Protein AF-A0A4Q5T2L1-F1 (afdb_monomer)

Sequence (106 aa):
MLFQFMIFFALLESGTGAVHAINERVSHAWAAKRGEPLGGRARGLAALALLGGCMLVAERVGLVALIANGYRLLAWLLIMLYVVPLLTVGVYRLFRLAPGPAREFA

Solvent-accessible surface area (backbone atoms only — not comparable to full-atom values): 5996 Å² total; per-residue (Å²): 109,70,67,58,51,52,53,50,50,55,52,48,55,56,49,51,52,54,50,49,55,50,49,49,52,52,31,52,58,42,24,77,74,69,77,50,74,68,52,72,70,58,49,52,50,50,49,50,49,49,53,52,50,51,50,53,51,35,54,75,74,38,48,58,61,51,48,56,51,48,53,55,51,50,50,52,49,49,39,58,70,47,50,48,49,44,60,50,54,48,46,52,51,50,64,70,62,55,72,74,76,82,85,72,87,133

Secondary structure (DSSP, 8-state):
-HHHHHHHHHHHHHHHHHHHHHHHHHHHHHHHHHSSPPPHHHHHHHHHHHHHHHHHHHHHTTHHHHHHHHHHHHHHHHIIIIIHHIIIIIHHHHHHTSPPP-----

Foldseek 3Di:
DVVVVVVVVVCVVVVVVVLVVVLVVVQVVVCVVPVDGDDPVVSVVVSVCVVVVVVVVCVVVCVVVVVVVVVVVVVVVCCVPPVVCCVVVVVVVVVVVPDDDPPDDD

pLDDT: mean 85.02, std 11.58, range [47.59, 97.0]

Structure (mmCIF, N/CA/C/O backbone):
data_AF-A0A4Q5T2L1-F1
#
_entry.id   AF-A0A4Q5T2L1-F1
#
loop_
_atom_site.group_PDB
_atom_site.id
_atom_site.type_symbol
_atom_site.label_atom_id
_atom_site.label_alt_id
_atom_site.label_comp_id
_atom_site.label_asym_id
_atom_site.label_entity_id
_atom_site.label_seq_id
_atom_site.pdbx_PDB_ins_code
_atom_site.Cartn_x
_atom_site.Cartn_y
_atom_site.Cartn_z
_atom_site.occupancy
_atom_site.B_iso_or_equiv
_atom_site.auth_seq_id
_atom_site.auth_comp_id
_atom_site.auth_asym_id
_atom_site.auth_atom_id
_atom_site.pdbx_PDB_model_num
ATOM 1 N N . MET A 1 1 ? 16.185 -5.656 -1.771 1.00 84.00 1 MET A N 1
ATOM 2 C CA . MET A 1 1 ? 15.603 -5.775 -0.415 1.00 84.00 1 MET A CA 1
ATOM 3 C C . MET A 1 1 ? 15.397 -4.416 0.252 1.00 84.00 1 MET A C 1
ATOM 5 O O . MET A 1 1 ? 14.260 -4.112 0.572 1.00 84.00 1 MET A O 1
ATOM 9 N N . LEU A 1 2 ? 16.418 -3.554 0.377 1.00 94.12 2 LEU A N 1
ATOM 10 C CA . LEU A 1 2 ? 16.280 -2.220 1.003 1.00 94.12 2 LEU A CA 1
ATOM 11 C C . LEU A 1 2 ? 15.181 -1.334 0.382 1.00 94.12 2 LEU A C 1
ATOM 13 O O . LEU A 1 2 ? 14.345 -0.808 1.104 1.00 94.12 2 LEU A O 1
ATOM 17 N N . PHE A 1 3 ? 15.124 -1.229 -0.951 1.00 92.06 3 PHE A N 1
ATOM 18 C CA . PHE A 1 3 ? 14.087 -0.449 -1.647 1.00 92.06 3 PHE A CA 1
ATOM 19 C C . PHE A 1 3 ? 12.663 -0.961 -1.378 1.00 92.06 3 PHE A C 1
ATOM 21 O O . PHE A 1 3 ? 11.737 -0.181 -1.180 1.00 92.06 3 PHE A O 1
ATOM 28 N N . GLN A 1 4 ? 12.495 -2.282 -1.315 1.00 94.19 4 GLN A N 1
ATOM 29 C CA . GLN A 1 4 ? 11.204 -2.895 -1.017 1.00 94.19 4 GLN A CA 1
ATOM 30 C C . GLN A 1 4 ? 10.773 -2.605 0.422 1.00 94.19 4 GLN A C 1
ATOM 32 O O . GLN A 1 4 ? 9.616 -2.260 0.644 1.00 94.19 4 GLN A O 1
ATOM 37 N N . PHE A 1 5 ? 11.701 -2.676 1.382 1.00 97.00 5 PHE A N 1
ATOM 38 C CA . PHE A 1 5 ? 11.427 -2.269 2.759 1.00 97.00 5 PHE A CA 1
ATOM 39 C C . PHE A 1 5 ? 11.078 -0.788 2.857 1.00 97.00 5 PHE A C 1
ATOM 41 O O . PHE A 1 5 ? 10.123 -0.452 3.540 1.00 97.00 5 PHE A O 1
ATOM 48 N N . MET A 1 6 ? 11.788 0.088 2.144 1.00 96.38 6 MET A N 1
ATOM 49 C CA . MET A 1 6 ? 11.487 1.521 2.120 1.00 96.38 6 MET A CA 1
ATOM 50 C C . MET A 1 6 ? 10.050 1.788 1.653 1.00 96.38 6 MET A C 1
ATOM 52 O O . MET A 1 6 ? 9.311 2.488 2.337 1.00 96.38 6 MET A O 1
ATOM 56 N N . ILE A 1 7 ? 9.630 1.196 0.528 1.00 96.00 7 ILE A N 1
ATOM 57 C CA . ILE A 1 7 ? 8.250 1.336 0.035 1.00 96.00 7 ILE A CA 1
ATOM 58 C C . ILE A 1 7 ? 7.258 0.753 1.038 1.00 96.00 7 ILE A C 1
ATOM 60 O O . ILE A 1 7 ? 6.241 1.375 1.328 1.00 96.00 7 ILE A O 1
ATOM 64 N N . PHE A 1 8 ? 7.550 -0.427 1.582 1.00 96.06 8 PHE A N 1
ATOM 65 C CA . PHE A 1 8 ? 6.689 -1.057 2.572 1.00 96.06 8 PHE A CA 1
ATOM 66 C C . PHE A 1 8 ? 6.495 -0.165 3.803 1.00 96.06 8 PHE A C 1
ATOM 68 O O . PHE A 1 8 ? 5.360 0.053 4.211 1.00 96.06 8 PHE A O 1
ATOM 75 N N . PHE A 1 9 ? 7.574 0.398 4.354 1.00 96.19 9 PHE A N 1
ATOM 76 C CA . PHE A 1 9 ? 7.505 1.310 5.491 1.00 96.19 9 PHE A CA 1
ATOM 77 C C . PHE A 1 9 ? 6.773 2.606 5.150 1.00 96.19 9 PHE A C 1
ATOM 79 O O . PHE A 1 9 ? 5.943 3.022 5.944 1.00 96.19 9 PHE A O 1
ATOM 86 N N . ALA A 1 10 ? 6.989 3.193 3.970 1.00 96.00 10 ALA A N 1
ATOM 87 C CA . ALA A 1 10 ? 6.258 4.389 3.546 1.00 96.00 10 ALA A CA 1
ATOM 88 C C . ALA A 1 10 ? 4.741 4.133 3.455 1.00 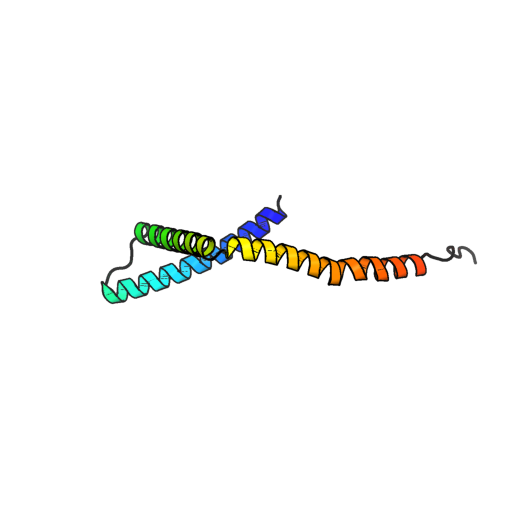96.00 10 ALA A C 1
ATOM 90 O O . ALA A 1 10 ? 3.928 4.930 3.927 1.00 96.00 10 ALA A O 1
ATOM 91 N N . LEU A 1 11 ? 4.347 2.987 2.890 1.00 94.88 11 LEU A N 1
ATOM 92 C CA . LEU A 1 11 ? 2.944 2.575 2.829 1.00 94.88 11 LEU A CA 1
ATOM 93 C C . LEU A 1 11 ? 2.382 2.259 4.222 1.00 94.88 11 LEU A C 1
ATOM 95 O O . LEU A 1 11 ? 1.236 2.601 4.507 1.00 94.88 11 LEU A O 1
ATOM 99 N N . LEU A 1 12 ? 3.175 1.635 5.095 1.00 94.00 12 LEU A N 1
ATOM 100 C CA . LEU A 1 12 ? 2.786 1.310 6.467 1.00 94.00 12 LEU A CA 1
ATOM 101 C C . LEU A 1 12 ? 2.608 2.575 7.312 1.00 94.00 12 LEU A C 1
ATOM 103 O O . LEU A 1 12 ? 1.623 2.691 8.037 1.00 94.00 12 LEU A O 1
ATOM 107 N N . GLU A 1 13 ? 3.513 3.539 7.195 1.00 95.44 13 GLU A N 1
ATOM 108 C CA . GLU A 1 13 ? 3.437 4.841 7.857 1.00 95.44 13 GLU A CA 1
ATOM 109 C C . GLU A 1 13 ? 2.159 5.584 7.444 1.00 95.44 13 GLU A C 1
ATOM 111 O O . GLU A 1 13 ? 1.347 5.954 8.293 1.00 95.44 13 GLU A O 1
ATOM 116 N N . SER A 1 14 ? 1.906 5.704 6.137 1.00 94.12 14 SER A N 1
ATOM 117 C CA . SER A 1 14 ? 0.692 6.357 5.636 1.00 94.12 14 SER A CA 1
ATOM 118 C C . SER A 1 14 ? -0.586 5.599 6.033 1.00 94.12 14 SER A C 1
ATOM 120 O O . SER A 1 14 ? -1.566 6.203 6.480 1.00 94.12 14 SER A O 1
ATOM 122 N N . GLY A 1 15 ? -0.578 4.264 5.937 1.00 90.69 15 GLY A N 1
ATOM 123 C CA . GLY A 1 15 ? -1.725 3.417 6.266 1.00 90.69 15 GLY A CA 1
ATOM 124 C C . GLY A 1 15 ? -2.081 3.428 7.755 1.00 90.69 15 GLY A C 1
ATOM 125 O O . GLY A 1 15 ? -3.255 3.540 8.112 1.00 90.69 15 GLY A O 1
ATOM 126 N N . THR A 1 16 ? -1.081 3.370 8.638 1.00 90.44 16 THR A N 1
ATOM 127 C CA . THR A 1 16 ? -1.295 3.471 10.092 1.00 90.44 16 THR A CA 1
ATOM 128 C C . THR A 1 16 ? -1.820 4.849 10.489 1.00 90.44 16 THR A C 1
ATOM 130 O O . THR A 1 16 ? -2.728 4.917 11.318 1.00 90.44 16 THR A O 1
ATOM 133 N N . GLY A 1 17 ? -1.356 5.927 9.845 1.00 89.75 17 GLY A N 1
ATOM 134 C CA . GLY A 1 17 ? -1.906 7.275 10.021 1.00 89.75 17 GLY A CA 1
ATOM 135 C C . GLY A 1 17 ? -3.397 7.369 9.669 1.00 89.75 17 GLY A C 1
ATOM 136 O O . GLY A 1 17 ? -4.183 7.926 10.438 1.00 89.75 17 GLY A O 1
ATOM 137 N N . ALA A 1 18 ? -3.822 6.752 8.561 1.00 90.81 18 ALA A N 1
ATOM 138 C CA . ALA A 1 18 ? -5.231 6.719 8.164 1.00 90.81 18 ALA A CA 1
ATOM 139 C C . ALA A 1 18 ? -6.109 5.964 9.179 1.00 90.81 18 ALA A C 1
ATOM 141 O O . ALA A 1 18 ? -7.163 6.456 9.588 1.00 90.81 18 ALA A O 1
ATOM 142 N N . VAL A 1 19 ? -5.662 4.788 9.633 1.00 90.12 19 VAL A N 1
ATOM 143 C CA . VAL A 1 19 ? -6.377 4.001 10.653 1.00 90.12 19 VAL A CA 1
ATOM 144 C C . VAL A 1 19 ? -6.438 4.752 11.980 1.00 90.12 19 VAL A C 1
ATOM 146 O O . VAL A 1 19 ? -7.481 4.753 12.634 1.00 90.12 19 VAL A O 1
ATOM 149 N N . HIS A 1 20 ? -5.351 5.425 12.365 1.00 88.44 20 HIS A N 1
ATOM 150 C CA . HIS A 1 20 ? -5.298 6.223 13.583 1.00 88.44 20 HIS A CA 1
ATOM 151 C C . HIS A 1 20 ? -6.321 7.364 13.552 1.00 88.44 20 HIS A C 1
ATOM 153 O O . HIS A 1 20 ? -7.111 7.489 14.485 1.00 88.44 20 HIS A O 1
ATOM 159 N N . ALA A 1 21 ? -6.388 8.116 12.448 1.00 88.81 21 ALA A N 1
ATOM 160 C CA . ALA A 1 21 ? -7.357 9.195 12.267 1.00 88.81 21 ALA A CA 1
ATOM 161 C C . ALA A 1 21 ? -8.814 8.697 12.314 1.00 88.81 21 ALA A C 1
ATOM 163 O O . ALA A 1 21 ? -9.683 9.340 12.907 1.00 88.81 21 ALA A O 1
ATOM 164 N N . ILE A 1 22 ? -9.106 7.532 11.722 1.00 87.12 22 ILE A N 1
ATOM 165 C CA . ILE A 1 22 ? -10.446 6.927 11.800 1.00 87.12 22 ILE A CA 1
ATOM 166 C C . ILE A 1 22 ? -10.758 6.515 13.239 1.00 87.12 22 ILE A C 1
ATOM 168 O O . ILE A 1 22 ? -11.839 6.807 13.747 1.00 87.12 22 ILE A O 1
ATOM 172 N N . ASN A 1 23 ? -9.814 5.865 13.914 1.00 87.88 23 ASN A N 1
ATOM 173 C CA . ASN A 1 23 ? -9.988 5.425 15.290 1.00 87.88 23 ASN A CA 1
ATOM 174 C C . ASN A 1 23 ? -10.181 6.608 16.258 1.00 87.88 23 ASN A C 1
ATOM 176 O O . ASN A 1 23 ? -10.994 6.527 17.179 1.00 87.88 23 ASN A O 1
ATOM 180 N N . GLU A 1 24 ? -9.501 7.731 16.027 1.00 85.94 24 GLU A N 1
ATOM 181 C CA . GLU A 1 24 ? -9.710 8.972 16.770 1.00 85.94 24 GLU A CA 1
ATOM 182 C C . GLU A 1 24 ? -11.129 9.517 16.559 1.00 85.94 24 GLU A C 1
ATOM 184 O O . GLU A 1 24 ? -11.831 9.757 17.545 1.00 85.94 24 GLU A O 1
ATOM 189 N N . ARG A 1 25 ? -11.612 9.590 15.307 1.00 86.19 25 ARG A N 1
ATOM 190 C CA . ARG A 1 25 ? -13.001 9.981 14.986 1.00 86.19 25 ARG A CA 1
ATOM 191 C C . ARG A 1 25 ? -14.032 9.080 15.656 1.00 86.19 25 ARG A C 1
ATOM 193 O O . ARG A 1 25 ? -14.990 9.581 16.242 1.00 86.19 25 ARG A O 1
ATOM 200 N N . VAL A 1 26 ? -13.832 7.762 15.600 1.00 82.62 26 VAL A N 1
ATOM 201 C CA . VAL A 1 26 ? -14.687 6.791 16.299 1.00 82.62 26 VAL A CA 1
ATOM 202 C C . VAL A 1 26 ? -14.658 7.061 17.800 1.00 82.62 26 VAL A C 1
ATOM 204 O O . VAL A 1 26 ? -15.704 7.040 18.447 1.00 82.62 26 VAL A O 1
ATOM 207 N N . SER A 1 27 ? -13.487 7.381 18.355 1.00 82.50 27 SER A N 1
ATOM 208 C CA . SER A 1 27 ? -13.369 7.665 19.779 1.00 82.50 27 SER A CA 1
ATOM 209 C C . SER A 1 27 ? -14.024 8.967 20.219 1.00 82.50 27 SER A C 1
ATOM 211 O O . SER A 1 27 ? -14.678 8.973 21.258 1.00 82.50 27 SER A O 1
ATOM 213 N N . HIS A 1 28 ? -13.960 10.021 19.404 1.00 81.12 28 HIS A N 1
ATOM 214 C CA . HIS A 1 28 ? -14.713 11.251 19.633 1.00 81.12 28 HIS A CA 1
ATOM 215 C C . HIS A 1 28 ? -16.223 11.025 19.530 1.00 81.12 28 HIS A C 1
ATOM 217 O O . HIS A 1 28 ? -16.964 11.471 20.402 1.00 81.12 28 HIS A O 1
ATOM 223 N N . ALA A 1 29 ? -16.689 10.286 18.518 1.00 81.38 29 ALA A N 1
ATOM 224 C CA . ALA A 1 29 ? -18.107 9.955 18.364 1.00 81.38 29 ALA A CA 1
ATOM 225 C C . ALA A 1 29 ? -18.642 9.114 19.538 1.00 81.38 29 ALA A C 1
ATOM 227 O O . ALA A 1 29 ? -19.788 9.271 19.959 1.00 81.38 29 ALA A O 1
ATOM 228 N N . TRP A 1 30 ? -17.807 8.231 20.087 1.00 77.44 30 TRP A N 1
ATOM 229 C CA . TRP A 1 30 ? -18.144 7.415 21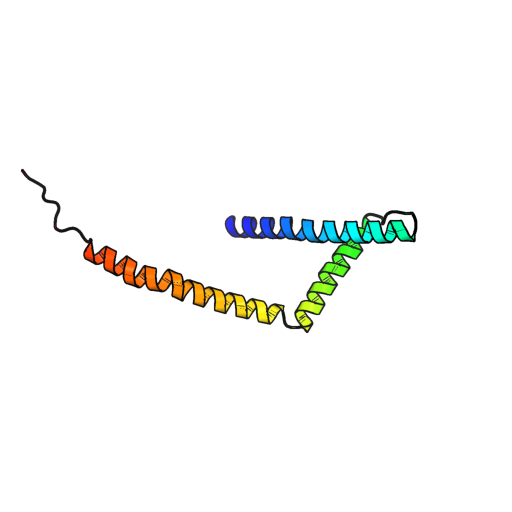.249 1.00 77.44 30 TRP A CA 1
ATOM 230 C C . TRP A 1 30 ? -18.140 8.213 22.553 1.00 77.44 30 TRP A C 1
ATOM 232 O O . TRP A 1 30 ? -19.098 8.122 23.320 1.00 77.44 30 TRP A O 1
ATOM 242 N N . ALA A 1 31 ? -17.114 9.037 22.782 1.00 78.50 31 ALA A N 1
ATOM 243 C CA . ALA A 1 31 ? -17.033 9.920 23.943 1.00 78.50 31 ALA A CA 1
ATOM 244 C C . ALA A 1 31 ? -18.199 10.923 23.963 1.00 78.50 31 ALA A C 1
ATOM 246 O O . ALA A 1 31 ? -18.799 11.137 25.010 1.00 78.50 31 ALA A O 1
ATOM 247 N N . ALA A 1 32 ? -18.608 11.442 22.800 1.00 75.38 32 ALA A N 1
ATOM 248 C CA . ALA A 1 32 ? -19.791 12.294 22.672 1.00 75.38 32 ALA A CA 1
ATOM 249 C C . ALA A 1 32 ? -21.104 11.583 23.058 1.00 75.38 32 ALA A C 1
ATOM 251 O O . ALA A 1 32 ? -22.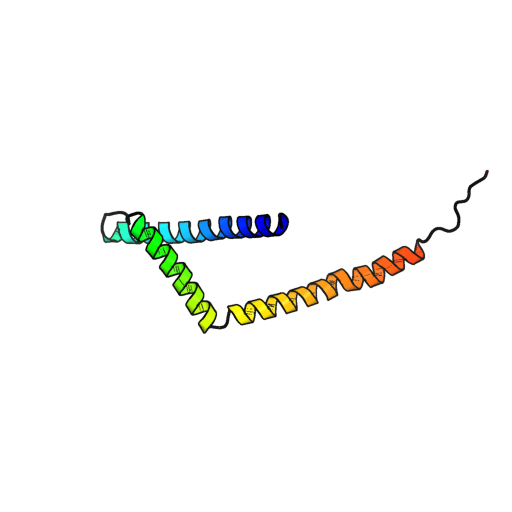052 12.240 23.479 1.00 75.38 32 ALA A O 1
ATOM 252 N N . LYS A 1 33 ? -21.178 10.249 22.932 1.00 71.62 33 LYS A N 1
ATOM 253 C CA . LYS A 1 33 ? -22.365 9.454 23.293 1.00 71.62 33 LYS A CA 1
ATOM 254 C C . LYS A 1 33 ? -22.345 8.882 24.712 1.00 71.62 33 LYS A C 1
ATOM 256 O O . LYS A 1 33 ? -23.416 8.658 25.266 1.00 71.62 33 LYS A O 1
ATOM 261 N N . ARG A 1 34 ? -21.174 8.561 25.270 1.00 67.31 34 ARG A N 1
ATOM 262 C CA . ARG A 1 34 ? -21.039 7.825 26.547 1.00 67.31 34 ARG A CA 1
ATOM 263 C C . ARG A 1 34 ? -20.190 8.524 27.610 1.00 67.31 34 ARG A C 1
ATOM 265 O O . ARG A 1 34 ? -20.103 8.007 28.715 1.00 67.31 34 ARG A O 1
ATOM 272 N N . GLY A 1 35 ? -19.572 9.663 27.306 1.00 60.78 35 GLY A N 1
ATOM 273 C CA . GLY 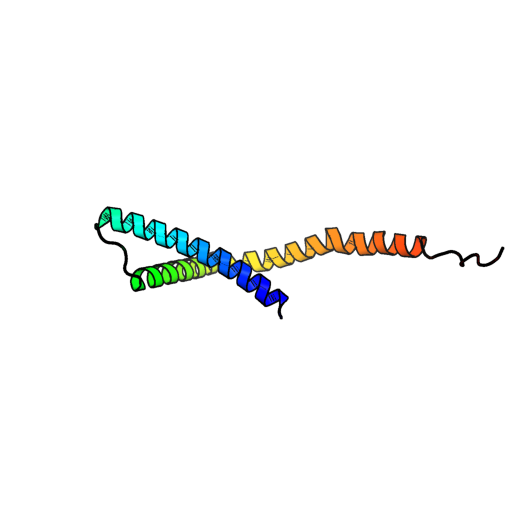A 1 35 ? -18.777 10.450 28.256 1.00 60.78 35 GLY A CA 1
ATOM 274 C C . GLY A 1 35 ? -17.378 9.904 28.564 1.00 60.78 35 GLY A C 1
ATOM 275 O O . GLY A 1 35 ? -16.571 10.638 29.123 1.00 60.78 35 GLY A O 1
ATOM 276 N N . GLU A 1 36 ? -17.050 8.670 28.162 1.00 65.62 36 GLU A N 1
ATOM 277 C CA . GLU A 1 36 ? -15.726 8.070 28.377 1.00 65.62 36 GLU A CA 1
ATOM 278 C C . GLU A 1 36 ? -14.975 7.755 27.071 1.00 65.62 36 GLU A C 1
ATOM 280 O O . GLU A 1 36 ? -15.580 7.319 26.081 1.00 65.62 36 GLU A O 1
ATOM 285 N N . PRO A 1 37 ? -13.638 7.928 27.057 1.00 64.12 37 PRO A N 1
ATOM 286 C CA . PRO A 1 37 ? -12.806 7.544 25.926 1.00 64.12 37 PRO A CA 1
ATOM 287 C C . PRO A 1 37 ? -12.719 6.016 25.783 1.00 64.12 37 PRO A C 1
ATOM 289 O O . PRO A 1 37 ? -12.672 5.276 26.764 1.00 64.12 37 PRO A O 1
ATOM 292 N N . LEU A 1 38 ? -12.629 5.518 24.543 1.00 68.44 38 LEU A N 1
ATOM 293 C CA . LEU A 1 38 ? -12.370 4.093 24.308 1.00 68.44 38 LEU A CA 1
ATOM 294 C C . LEU A 1 38 ? -10.988 3.691 24.842 1.00 68.44 38 LEU A C 1
ATOM 296 O O . LEU A 1 38 ? -9.969 4.262 24.447 1.00 68.44 38 LEU A O 1
ATOM 300 N N . GLY A 1 39 ? -10.952 2.647 25.673 1.00 73.94 39 GLY A N 1
ATOM 301 C CA . GLY A 1 39 ? -9.708 2.052 26.163 1.00 73.94 39 GLY A CA 1
ATOM 302 C C . GLY A 1 39 ? -8.811 1.533 25.031 1.00 73.94 39 GLY A C 1
ATOM 303 O O . GLY A 1 39 ? -9.290 1.093 23.983 1.00 73.94 39 GLY A O 1
ATOM 304 N N . GLY A 1 40 ? -7.490 1.543 25.245 1.00 74.69 40 GLY A N 1
ATOM 305 C CA . GLY A 1 40 ? -6.491 1.209 24.215 1.00 74.69 40 GLY A CA 1
ATOM 306 C C . GLY A 1 40 ? -6.691 -0.158 23.543 1.00 74.69 40 GLY A C 1
ATOM 307 O O . GLY A 1 40 ? -6.530 -0.278 22.331 1.00 74.69 40 GLY A O 1
ATOM 308 N N . ARG A 1 41 ? -7.144 -1.170 24.297 1.00 75.12 41 ARG A N 1
ATOM 309 C CA . ARG A 1 41 ? -7.489 -2.499 23.753 1.00 75.12 41 ARG A CA 1
ATOM 310 C C . ARG A 1 41 ? -8.695 -2.460 22.807 1.00 75.12 41 ARG A C 1
ATOM 312 O O . ARG A 1 41 ? -8.670 -3.109 21.767 1.00 75.12 41 ARG A O 1
ATOM 319 N N . ALA A 1 42 ? -9.723 -1.676 23.133 1.00 76.19 42 ALA A N 1
ATOM 320 C CA . ALA A 1 42 ? -10.916 -1.531 22.298 1.00 76.19 42 ALA A CA 1
ATOM 321 C C . ALA A 1 42 ? -10.610 -0.771 20.998 1.00 76.19 42 ALA A C 1
ATOM 323 O O . ALA A 1 42 ? -11.107 -1.142 19.942 1.00 76.19 42 ALA A O 1
ATOM 324 N N . ARG A 1 43 ? -9.730 0.237 21.059 1.00 79.12 43 ARG A N 1
ATOM 325 C CA . ARG A 1 43 ? -9.209 0.951 19.881 1.00 79.12 43 ARG A CA 1
ATOM 326 C C . ARG A 1 43 ? -8.441 0.025 18.933 1.00 79.12 43 ARG A C 1
ATOM 328 O O . ARG A 1 43 ? -8.679 0.040 17.731 1.00 79.12 43 ARG A O 1
ATOM 335 N N . GLY A 1 44 ? -7.566 -0.825 19.477 1.00 81.12 44 GLY A N 1
ATOM 336 C CA . GLY A 1 44 ? -6.846 -1.832 18.689 1.00 81.12 44 GLY A CA 1
ATOM 337 C C . GLY A 1 44 ? -7.783 -2.844 18.020 1.00 81.12 44 GLY A C 1
ATOM 338 O O . GLY A 1 44 ? -7.638 -3.131 16.835 1.00 81.12 44 GLY A O 1
ATOM 339 N N . LEU A 1 45 ? -8.793 -3.331 18.748 1.00 84.31 45 LEU A N 1
ATOM 340 C CA . LEU A 1 45 ? -9.816 -4.220 18.187 1.00 84.31 45 LEU A CA 1
ATOM 341 C C . LEU A 1 45 ? -10.675 -3.529 17.120 1.00 84.31 45 LEU A C 1
ATOM 343 O O . LEU A 1 45 ? -10.969 -4.145 16.103 1.00 84.31 45 LEU A O 1
ATOM 347 N N . ALA A 1 46 ? -11.035 -2.257 17.308 1.00 83.62 46 ALA A N 1
ATOM 348 C CA . ALA A 1 46 ? -11.766 -1.479 16.309 1.00 83.62 46 ALA A CA 1
ATOM 349 C C . ALA A 1 46 ? -10.944 -1.286 15.027 1.00 83.62 46 ALA A C 1
ATOM 351 O O . ALA A 1 46 ? -11.474 -1.454 13.932 1.00 83.62 46 ALA A O 1
ATOM 352 N N . ALA A 1 47 ? -9.645 -1.005 15.153 1.00 86.06 47 ALA A N 1
ATOM 353 C CA . ALA A 1 47 ? -8.728 -0.923 14.020 1.00 86.06 47 ALA A CA 1
ATOM 354 C C . ALA A 1 47 ? -8.610 -2.262 13.271 1.00 86.06 47 ALA A C 1
ATOM 356 O O . ALA A 1 47 ? -8.708 -2.287 12.046 1.00 86.06 47 ALA A O 1
ATOM 357 N N . LEU A 1 48 ? -8.456 -3.380 13.990 1.00 87.75 48 LEU A N 1
ATOM 358 C CA . LEU A 1 48 ? -8.417 -4.719 13.390 1.00 87.75 48 LEU A CA 1
ATOM 359 C C . LEU A 1 48 ? -9.739 -5.087 12.711 1.00 87.75 48 LEU A C 1
ATOM 361 O O . LEU A 1 48 ? -9.726 -5.615 11.604 1.00 87.75 48 LEU A O 1
ATOM 365 N N . ALA A 1 49 ? -10.873 -4.782 13.343 1.00 88.88 49 ALA A N 1
ATOM 366 C CA . ALA A 1 49 ? -12.192 -5.018 12.770 1.00 88.88 49 ALA A CA 1
ATOM 367 C C . ALA A 1 49 ? -12.424 -4.165 11.516 1.00 88.88 49 ALA A C 1
ATOM 369 O O . ALA A 1 49 ? -12.974 -4.661 10.537 1.00 88.88 49 ALA A O 1
ATOM 370 N N . LEU A 1 50 ? -11.963 -2.911 11.517 1.00 88.19 50 LEU A N 1
ATOM 371 C CA . LEU A 1 50 ? -12.024 -2.024 10.360 1.00 88.19 50 LEU A CA 1
ATOM 372 C C . LEU A 1 50 ? -11.165 -2.556 9.208 1.00 88.19 50 LEU A C 1
ATOM 374 O O . LEU A 1 50 ? -11.666 -2.715 8.101 1.00 88.19 50 LEU A O 1
ATOM 378 N N . LEU A 1 51 ? -9.891 -2.863 9.467 1.00 90.50 51 LEU A N 1
ATOM 379 C CA . LEU A 1 51 ? -8.968 -3.382 8.455 1.00 90.50 51 LEU A CA 1
ATOM 380 C C . LEU A 1 51 ? -9.440 -4.730 7.904 1.00 90.50 51 LEU A C 1
ATOM 382 O O . LEU A 1 51 ? -9.527 -4.899 6.690 1.00 90.50 51 LEU A O 1
ATOM 386 N N . GLY A 1 52 ? -9.790 -5.665 8.788 1.00 90.62 52 GLY A N 1
ATOM 387 C CA . GLY A 1 52 ? -10.309 -6.977 8.413 1.00 90.62 52 GLY A CA 1
ATOM 388 C C . GLY A 1 52 ? -11.628 -6.873 7.653 1.00 90.62 52 GLY A C 1
ATOM 389 O O . GLY A 1 52 ? -11.777 -7.487 6.602 1.00 90.62 52 GLY A O 1
ATOM 390 N N . GLY A 1 53 ? -12.560 -6.040 8.120 1.00 89.12 53 GLY A N 1
ATOM 391 C CA . GLY A 1 53 ? -13.829 -5.788 7.440 1.00 89.12 53 GLY A CA 1
ATOM 392 C C . GLY A 1 53 ? -13.629 -5.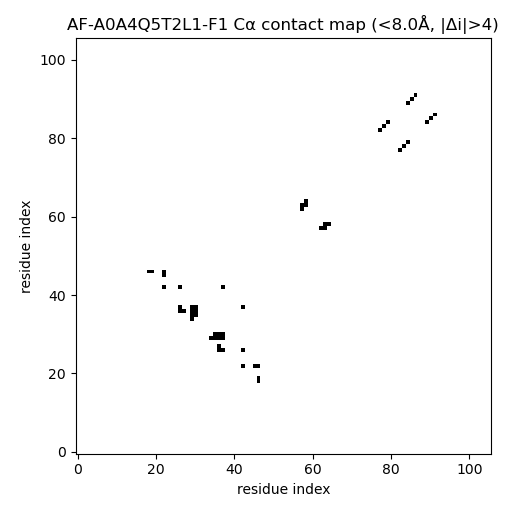219 6.036 1.00 89.12 53 GLY A C 1
ATOM 393 O O . GLY A 1 53 ? -14.182 -5.750 5.076 1.00 89.12 53 GLY A O 1
ATOM 394 N N . CYS A 1 54 ? -12.779 -4.200 5.893 1.00 87.81 54 CYS A N 1
ATOM 395 C CA . CYS A 1 54 ? -12.426 -3.632 4.593 1.00 87.81 54 CYS A CA 1
ATOM 396 C C . CYS A 1 54 ? -11.776 -4.667 3.667 1.00 87.81 54 CYS A C 1
ATOM 398 O O . CYS A 1 54 ? -12.140 -4.732 2.497 1.00 87.81 54 CYS A O 1
ATOM 400 N N . MET A 1 55 ? -10.855 -5.493 4.177 1.00 89.50 55 MET A N 1
ATOM 401 C CA . MET A 1 55 ? -10.187 -6.545 3.404 1.00 89.50 55 MET A CA 1
ATOM 402 C C . MET A 1 55 ? -11.195 -7.572 2.873 1.00 89.50 55 MET A C 1
ATOM 404 O O . MET A 1 55 ? -11.204 -7.869 1.680 1.00 89.50 55 MET A O 1
ATOM 408 N N . LEU A 1 56 ? -12.0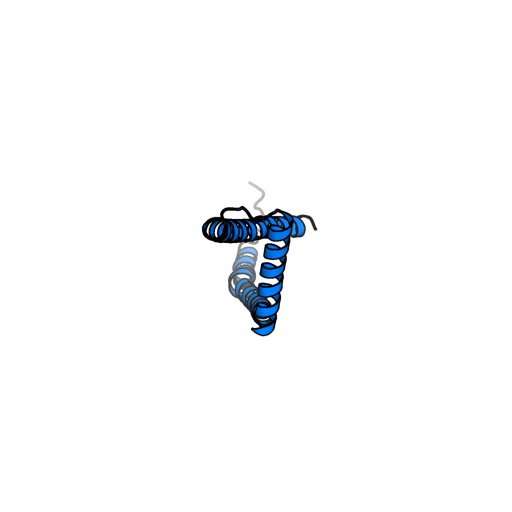88 -8.062 3.738 1.00 90.19 56 LEU A N 1
ATOM 409 C CA . LEU A 1 56 ? -13.115 -9.033 3.363 1.00 90.19 56 LEU A CA 1
ATOM 410 C C . LEU A 1 56 ? -14.081 -8.449 2.329 1.00 90.19 56 LEU A C 1
ATOM 412 O O . LEU A 1 56 ? -14.390 -9.102 1.336 1.00 90.19 56 LEU A O 1
ATOM 416 N N . VAL A 1 57 ? -14.539 -7.210 2.524 1.00 89.75 57 VAL A N 1
ATOM 417 C CA . VAL A 1 57 ? -15.410 -6.531 1.553 1.00 89.75 57 VAL A CA 1
ATOM 418 C C . VAL A 1 57 ? -14.683 -6.331 0.222 1.00 89.75 57 VAL A C 1
ATOM 420 O O . VAL A 1 57 ? -15.253 -6.615 -0.829 1.00 89.75 57 VAL A O 1
ATOM 423 N N . ALA A 1 58 ? -13.418 -5.907 0.246 1.00 89.06 58 ALA A N 1
ATOM 424 C CA . ALA A 1 58 ? -12.619 -5.721 -0.960 1.00 89.06 58 ALA A CA 1
ATOM 425 C C . ALA A 1 58 ? -12.432 -7.027 -1.745 1.00 89.06 58 ALA A C 1
ATOM 427 O O . ALA A 1 58 ? -12.485 -7.017 -2.976 1.00 89.06 58 ALA A O 1
ATOM 428 N N . GLU A 1 59 ? -12.264 -8.152 -1.054 1.00 89.31 59 GLU A N 1
ATOM 429 C CA . GLU A 1 59 ? -12.198 -9.470 -1.681 1.00 89.31 59 GLU A CA 1
ATOM 430 C C . GLU A 1 59 ? -13.542 -9.869 -2.307 1.00 89.31 59 GLU A C 1
ATOM 432 O O . GLU A 1 59 ? -13.578 -10.283 -3.465 1.00 89.31 59 GLU A O 1
ATOM 437 N N . ARG A 1 60 ? -14.664 -9.666 -1.599 1.00 87.62 60 ARG A N 1
ATOM 438 C CA . ARG A 1 60 ? -16.014 -9.982 -2.110 1.00 87.62 60 ARG A CA 1
ATOM 439 C C . ARG A 1 60 ? -16.417 -9.147 -3.321 1.00 87.62 60 ARG A C 1
ATOM 441 O O . ARG A 1 60 ? -17.062 -9.667 -4.224 1.00 87.62 60 ARG A O 1
ATOM 448 N N . VAL A 1 61 ? -16.035 -7.873 -3.346 1.00 89.31 61 VAL A N 1
ATOM 449 C CA . VAL A 1 61 ? -16.269 -6.970 -4.485 1.00 89.31 61 VAL A CA 1
ATOM 450 C C . VAL A 1 61 ? -15.287 -7.262 -5.635 1.00 89.31 61 VAL A C 1
ATOM 452 O O . VAL A 1 61 ? -15.453 -6.758 -6.741 1.00 89.31 61 VAL A O 1
ATOM 455 N N . GLY A 1 62 ? -14.264 -8.096 -5.410 1.00 87.44 62 GLY A N 1
ATOM 456 C CA . GLY A 1 62 ? -13.250 -8.416 -6.413 1.00 87.44 62 GLY A CA 1
ATOM 457 C C . GLY A 1 62 ? -12.259 -7.276 -6.663 1.00 87.44 62 GLY A C 1
ATOM 458 O O . GLY A 1 62 ? -11.525 -7.309 -7.651 1.00 87.44 62 GLY A O 1
ATOM 459 N N . LEU A 1 63 ? -12.191 -6.283 -5.767 1.00 90.94 63 LEU A N 1
ATOM 460 C CA . LEU A 1 63 ? -11.266 -5.149 -5.874 1.00 90.94 63 LEU A CA 1
ATOM 461 C C . LEU A 1 63 ? -9.812 -5.618 -5.925 1.00 90.94 63 LEU A C 1
ATOM 463 O O . LEU A 1 63 ? -9.023 -5.063 -6.678 1.00 90.94 63 LEU A O 1
ATOM 467 N N . VAL A 1 64 ? -9.463 -6.676 -5.189 1.00 88.75 64 VAL A N 1
ATOM 468 C CA . VAL A 1 64 ? -8.103 -7.240 -5.195 1.00 88.75 64 VAL A CA 1
ATOM 469 C C . VAL A 1 64 ? -7.718 -7.739 -6.591 1.00 88.75 64 VAL A C 1
ATOM 471 O O . VAL A 1 64 ? -6.656 -7.390 -7.110 1.00 88.75 64 VAL A O 1
ATOM 474 N N . ALA A 1 65 ? -8.602 -8.507 -7.234 1.00 89.06 65 ALA A N 1
ATOM 475 C CA . ALA A 1 65 ? -8.378 -9.014 -8.585 1.00 89.06 65 ALA A CA 1
ATOM 476 C C . ALA A 1 65 ? -8.373 -7.881 -9.625 1.00 89.06 65 ALA A C 1
ATOM 478 O O . ALA A 1 65 ? -7.568 -7.894 -10.561 1.00 89.06 65 ALA A O 1
ATOM 479 N N . LEU A 1 66 ? -9.235 -6.877 -9.447 1.00 91.88 66 LEU A N 1
ATOM 480 C CA . LEU A 1 66 ? -9.289 -5.707 -10.317 1.00 91.88 66 LEU A CA 1
ATOM 481 C C . LEU A 1 66 ? -7.999 -4.884 -10.234 1.00 91.88 66 LEU A C 1
ATOM 483 O O . LEU A 1 66 ? -7.429 -4.541 -11.267 1.00 91.88 66 LEU A O 1
ATOM 487 N N . ILE A 1 67 ? -7.501 -4.624 -9.024 1.00 89.94 67 ILE A N 1
ATOM 488 C CA . ILE A 1 67 ? -6.240 -3.918 -8.787 1.00 89.94 67 ILE A CA 1
ATOM 489 C C . ILE A 1 67 ? -5.076 -4.698 -9.405 1.00 89.94 67 ILE A C 1
ATOM 491 O O . ILE A 1 67 ? -4.267 -4.114 -10.123 1.00 89.94 67 ILE A O 1
ATOM 495 N N . ALA A 1 68 ? -5.010 -6.017 -9.198 1.00 91.75 68 ALA A N 1
ATOM 496 C CA . ALA A 1 68 ? -3.960 -6.855 -9.779 1.00 91.75 68 ALA A CA 1
ATOM 497 C C . ALA A 1 68 ? -3.914 -6.756 -11.316 1.00 91.75 68 ALA A C 1
ATOM 499 O O . ALA A 1 68 ? -2.837 -6.628 -11.906 1.00 91.75 68 ALA A O 1
ATOM 500 N N . ASN A 1 69 ? -5.078 -6.755 -11.971 1.00 91.25 69 ASN A N 1
ATOM 501 C CA . ASN A 1 69 ? -5.164 -6.534 -13.414 1.00 91.25 69 ASN A CA 1
ATOM 502 C C . ASN A 1 69 ? -4.824 -5.089 -13.808 1.00 91.25 69 ASN A C 1
ATOM 504 O O . ASN A 1 69 ? -4.103 -4.878 -14.783 1.00 91.25 69 ASN A O 1
ATOM 508 N N . GLY A 1 70 ? -5.270 -4.102 -13.031 1.00 92.12 70 GLY A N 1
ATOM 509 C CA . GLY A 1 70 ? -4.962 -2.688 -13.240 1.00 92.12 70 GLY A CA 1
ATOM 510 C C . GLY A 1 70 ? -3.462 -2.392 -13.197 1.00 92.12 70 GLY A C 1
ATOM 511 O O . GLY A 1 70 ? -2.956 -1.700 -14.074 1.00 92.12 70 GLY A O 1
ATOM 512 N N . TYR A 1 71 ? -2.720 -2.981 -12.255 1.00 93.56 71 TYR A N 1
ATOM 513 C CA . TYR A 1 71 ? -1.259 -2.854 -12.200 1.00 93.56 71 TYR A CA 1
ATOM 514 C C . TYR A 1 71 ? -0.573 -3.460 -13.426 1.00 93.56 71 TYR A C 1
ATOM 516 O O . TYR A 1 71 ? 0.378 -2.877 -13.944 1.00 93.56 71 TYR A O 1
ATOM 524 N N . ARG A 1 72 ? -1.059 -4.602 -13.928 1.00 93.94 72 ARG A N 1
ATOM 525 C CA . ARG A 1 72 ? -0.530 -5.214 -15.157 1.00 93.94 72 ARG A CA 1
ATOM 526 C C . ARG A 1 72 ? -0.780 -4.322 -16.374 1.00 93.94 72 ARG A C 1
ATOM 528 O O . ARG A 1 72 ? 0.115 -4.157 -17.199 1.00 93.94 72 ARG A O 1
ATOM 535 N N . LEU A 1 73 ? -1.969 -3.727 -16.463 1.00 95.69 73 LEU A N 1
ATOM 536 C CA . LEU A 1 73 ? -2.309 -2.758 -17.503 1.00 95.69 73 LEU A CA 1
ATOM 537 C C . LEU A 1 73 ? -1.437 -1.500 -17.401 1.00 95.69 73 LEU A C 1
ATOM 539 O O . LEU A 1 73 ? -0.886 -1.061 -18.407 1.00 95.69 73 LEU A O 1
ATOM 543 N N . LEU A 1 74 ? -1.245 -0.962 -16.194 1.00 95.50 74 LEU A N 1
ATOM 544 C CA . LEU A 1 74 ? -0.387 0.199 -15.952 1.00 95.50 74 LEU A CA 1
ATOM 545 C C . LEU A 1 74 ? 1.073 -0.086 -16.328 1.00 95.50 74 LEU A C 1
ATOM 547 O O . LEU A 1 74 ? 1.723 0.761 -16.934 1.00 95.50 74 LEU A O 1
ATOM 551 N N . ALA A 1 75 ? 1.577 -1.283 -16.019 1.00 95.94 75 ALA A N 1
ATOM 552 C CA . ALA A 1 75 ? 2.914 -1.708 -16.421 1.00 95.94 75 ALA A CA 1
ATOM 553 C C . ALA A 1 75 ? 3.065 -1.724 -17.951 1.00 95.94 75 ALA A C 1
ATOM 555 O O . ALA A 1 75 ? 4.023 -1.156 -18.472 1.00 95.94 75 ALA A O 1
ATOM 556 N N . TRP A 1 76 ? 2.098 -2.298 -18.677 1.00 96.38 76 TRP A N 1
ATOM 557 C CA . TRP A 1 76 ? 2.083 -2.262 -20.144 1.00 96.38 76 TRP A CA 1
ATOM 558 C C . TRP A 1 76 ? 2.029 -0.839 -20.698 1.00 96.38 76 TRP A C 1
ATOM 560 O O . TRP A 1 76 ? 2.754 -0.521 -21.638 1.00 96.38 76 TRP A O 1
ATOM 570 N N . LEU A 1 77 ? 1.219 0.027 -20.091 1.00 96.94 77 LEU A N 1
ATOM 571 C CA . LEU A 1 77 ? 1.083 1.424 -20.489 1.00 96.94 77 LEU A CA 1
ATOM 572 C C . LEU A 1 77 ? 2.392 2.202 -20.283 1.00 96.94 77 LEU A C 1
ATOM 574 O O . LEU A 1 77 ? 2.818 2.923 -21.182 1.00 96.94 77 LEU A O 1
ATOM 578 N N . LEU A 1 78 ? 3.081 2.005 -19.153 1.00 96.25 78 LEU A N 1
ATOM 579 C CA . LEU A 1 78 ? 4.404 2.592 -18.916 1.00 96.25 78 LEU A CA 1
ATOM 580 C C . LEU A 1 78 ? 5.455 2.058 -19.891 1.00 96.25 78 LEU A C 1
ATOM 582 O O . LEU A 1 78 ? 6.258 2.834 -20.404 1.00 96.25 78 LEU A O 1
ATOM 586 N N . ILE A 1 79 ? 5.445 0.758 -20.189 1.00 96.25 79 ILE A N 1
ATOM 587 C CA . ILE A 1 79 ? 6.346 0.181 -21.193 1.00 96.25 79 ILE A CA 1
ATOM 588 C C . ILE A 1 79 ? 6.096 0.832 -22.555 1.00 96.25 79 ILE A C 1
ATOM 590 O O . ILE A 1 79 ? 7.035 1.294 -23.198 1.00 96.25 79 ILE A O 1
ATOM 594 N N . MET A 1 80 ? 4.838 0.931 -22.973 1.00 96.56 80 M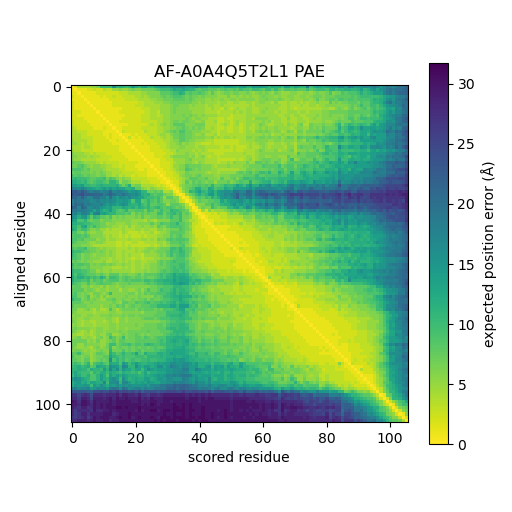ET A N 1
ATOM 595 C CA . MET A 1 80 ? 4.468 1.521 -24.254 1.00 96.56 80 MET A CA 1
ATOM 596 C C . MET A 1 80 ? 4.833 3.010 -24.348 1.00 96.56 80 MET A C 1
ATOM 598 O O . MET A 1 80 ? 5.342 3.443 -25.377 1.00 96.56 80 MET A O 1
ATOM 602 N N . LEU A 1 81 ? 4.591 3.796 -23.295 1.00 96.19 81 LEU A N 1
ATOM 603 C CA . LEU A 1 81 ? 4.795 5.251 -23.312 1.00 96.19 81 LEU A CA 1
ATOM 604 C C . LEU A 1 81 ? 6.223 5.691 -22.997 1.00 96.19 81 LEU A C 1
ATOM 606 O O . LEU A 1 81 ? 6.635 6.749 -23.458 1.00 96.19 81 LEU A O 1
ATOM 610 N N . TYR A 1 82 ? 6.974 4.918 -22.213 1.00 94.06 82 TYR A N 1
ATOM 611 C CA . T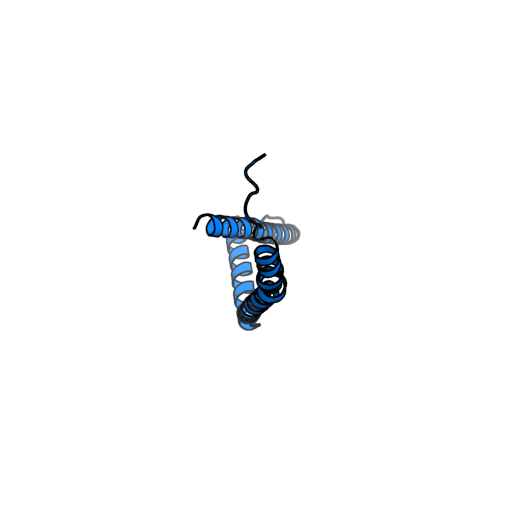YR A 1 82 ? 8.341 5.271 -21.828 1.00 94.06 82 TYR A CA 1
ATOM 612 C C . TYR A 1 82 ? 9.360 4.352 -22.482 1.00 94.06 82 TYR A C 1
ATOM 614 O O . TYR A 1 82 ? 10.244 4.823 -23.192 1.00 94.06 82 TYR A O 1
ATOM 622 N N . VAL A 1 83 ? 9.243 3.041 -22.271 1.00 95.44 83 VAL A N 1
ATOM 623 C CA . VAL A 1 83 ? 10.281 2.081 -22.676 1.00 95.44 83 VAL A CA 1
ATOM 624 C C . VAL A 1 83 ? 10.373 1.972 -24.198 1.00 95.44 83 VAL A C 1
ATOM 626 O O . VAL A 1 83 ? 11.470 2.054 -24.738 1.00 95.44 83 VAL A O 1
ATOM 629 N N . VAL A 1 84 ? 9.250 1.850 -24.908 1.00 95.50 84 VAL A N 1
ATOM 630 C CA . VAL A 1 84 ? 9.230 1.740 -26.377 1.00 95.50 84 VAL A CA 1
ATOM 631 C C . VAL A 1 84 ? 9.823 2.975 -27.068 1.00 95.50 84 VAL A C 1
ATOM 633 O O . VAL A 1 84 ? 10.735 2.794 -27.879 1.00 95.50 84 VAL A O 1
ATOM 636 N N . PRO A 1 85 ? 9.398 4.222 -26.784 1.00 92.38 85 PRO A N 1
ATOM 637 C CA . PRO A 1 85 ? 10.001 5.390 -27.422 1.00 92.38 85 PRO A CA 1
ATOM 638 C C . PRO A 1 85 ? 11.446 5.614 -26.980 1.00 92.38 85 PRO A C 1
ATOM 640 O O . PRO A 1 85 ? 12.262 6.026 -27.803 1.00 92.38 85 PRO A O 1
ATOM 643 N N . LEU A 1 86 ? 11.800 5.292 -25.732 1.00 92.69 86 LEU A N 1
ATOM 644 C CA . LEU A 1 86 ? 13.186 5.359 -25.273 1.00 92.69 86 LEU A CA 1
ATOM 645 C C . LEU A 1 86 ? 14.077 4.371 -26.037 1.00 92.69 86 LEU A C 1
ATOM 647 O O . LEU A 1 86 ? 15.144 4.749 -26.512 1.00 92.69 86 LEU A O 1
ATOM 651 N N . LEU A 1 87 ? 13.629 3.127 -26.207 1.00 92.94 87 LEU A N 1
ATOM 652 C CA . LEU A 1 87 ? 14.370 2.116 -26.956 1.00 92.94 87 LEU A CA 1
ATOM 653 C C . LEU A 1 87 ? 14.345 2.364 -28.462 1.00 92.94 87 LEU A C 1
ATOM 655 O O . LEU A 1 87 ? 15.301 2.021 -29.136 1.00 92.94 87 LEU A O 1
ATOM 659 N N . THR A 1 88 ? 13.300 2.979 -29.008 1.00 91.94 88 THR A N 1
ATOM 660 C CA . THR A 1 88 ? 13.239 3.278 -30.444 1.00 91.94 88 THR A CA 1
ATOM 661 C C . THR A 1 88 ? 14.036 4.540 -30.766 1.00 91.94 88 THR A C 1
ATOM 663 O O . THR A 1 88 ? 15.051 4.489 -31.456 1.00 91.94 88 THR A O 1
ATOM 666 N N . VAL A 1 89 ? 13.613 5.692 -30.237 1.00 89.25 89 VAL A N 1
ATOM 667 C CA . VAL A 1 89 ? 14.205 7.003 -30.546 1.00 89.25 89 VAL A CA 1
ATOM 668 C C . VAL A 1 89 ? 15.540 7.187 -29.837 1.00 89.25 89 VAL A C 1
ATOM 670 O O . VAL A 1 89 ? 16.475 7.722 -30.430 1.00 89.25 89 VAL A O 1
ATOM 673 N N . GLY A 1 90 ? 15.651 6.754 -28.579 1.00 87.38 90 GLY A N 1
ATOM 674 C CA . GLY A 1 90 ? 16.888 6.893 -27.811 1.00 87.38 90 GLY A CA 1
ATOM 675 C C . GLY A 1 90 ? 18.028 6.084 -28.421 1.00 87.38 90 GLY A C 1
ATOM 676 O O . GLY A 1 90 ? 19.100 6.636 -28.658 1.00 87.38 90 GLY A O 1
ATOM 677 N N . VAL A 1 91 ? 17.781 4.821 -28.775 1.00 91.00 91 VAL A N 1
ATOM 678 C CA . VAL A 1 91 ? 18.789 3.970 -29.430 1.00 91.00 91 VAL A CA 1
ATOM 679 C C . VAL A 1 91 ? 19.079 4.450 -30.854 1.00 91.00 91 VAL A C 1
ATOM 681 O O . VAL A 1 91 ? 20.241 4.524 -31.245 1.00 91.00 91 VAL A O 1
ATOM 684 N N . TYR A 1 92 ? 18.061 4.869 -31.614 1.00 90.19 92 TYR A N 1
ATOM 685 C CA . TYR A 1 92 ? 18.267 5.461 -32.940 1.00 90.19 92 TYR A CA 1
ATOM 686 C C . TYR A 1 92 ? 19.154 6.714 -32.897 1.00 90.19 92 TYR A C 1
ATOM 688 O O . TYR A 1 92 ? 20.061 6.866 -33.717 1.00 90.19 92 TYR A O 1
ATOM 696 N N . ARG A 1 93 ? 18.933 7.607 -31.922 1.00 83.94 93 ARG A N 1
ATOM 697 C CA . ARG A 1 93 ? 19.798 8.777 -31.705 1.00 83.94 93 ARG A CA 1
ATOM 698 C C . ARG A 1 93 ? 21.201 8.369 -31.270 1.00 83.94 93 ARG A C 1
ATOM 700 O O . ARG A 1 93 ? 22.147 8.981 -31.749 1.00 83.94 93 ARG A O 1
ATOM 707 N N . LEU A 1 94 ? 21.345 7.345 -30.426 1.00 86.44 94 LEU A N 1
ATOM 708 C CA . LEU A 1 94 ? 22.650 6.839 -29.992 1.00 86.44 94 LEU A CA 1
ATOM 709 C C . LEU A 1 94 ? 23.482 6.347 -31.185 1.00 86.44 94 LEU A C 1
ATOM 711 O O . LEU A 1 94 ? 24.637 6.733 -31.326 1.00 86.44 94 LEU A O 1
ATOM 715 N N . PHE A 1 95 ? 22.881 5.566 -32.086 1.00 85.81 95 PHE A N 1
ATOM 716 C CA . PHE A 1 95 ? 23.570 5.081 -33.283 1.00 85.81 95 PHE A CA 1
ATOM 717 C C . PHE A 1 95 ? 23.858 6.183 -34.306 1.00 85.81 95 PHE A C 1
ATOM 719 O O . PHE A 1 95 ? 24.875 6.124 -34.989 1.00 85.81 95 PHE A O 1
ATOM 726 N N . ARG A 1 96 ? 23.012 7.217 -34.398 1.00 77.38 96 ARG A N 1
ATOM 727 C CA . ARG A 1 96 ? 23.288 8.391 -35.243 1.00 77.38 96 ARG A CA 1
ATOM 728 C C . ARG A 1 96 ? 24.364 9.324 -34.684 1.00 77.38 96 ARG A C 1
ATOM 730 O O . ARG A 1 96 ? 24.983 10.034 -35.467 1.00 77.38 96 ARG A O 1
ATOM 737 N N . LEU A 1 97 ? 24.564 9.349 -33.367 1.00 65.00 97 LEU A N 1
ATOM 738 C CA . LEU A 1 97 ? 25.628 10.113 -32.705 1.00 65.00 97 LEU A CA 1
ATOM 739 C C . LEU A 1 97 ? 26.914 9.297 -32.494 1.00 65.00 97 LEU A C 1
ATOM 741 O O . LEU A 1 97 ? 27.859 9.824 -31.907 1.00 65.00 97 LEU A O 1
ATOM 745 N N . ALA A 1 98 ? 26.975 8.043 -32.962 1.00 59.34 98 ALA A N 1
ATOM 746 C CA . ALA A 1 98 ? 28.205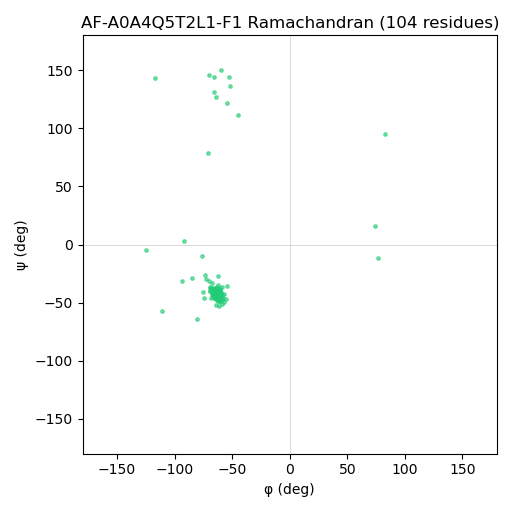 7.261 -32.935 1.00 59.34 98 ALA A CA 1
ATOM 747 C C . ALA A 1 98 ? 29.323 8.060 -33.648 1.00 59.34 98 ALA A C 1
ATOM 749 O O . ALA A 1 98 ? 29.128 8.463 -34.799 1.00 59.34 98 ALA A O 1
ATOM 750 N N . PRO A 1 99 ? 30.451 8.364 -32.978 1.00 56.75 99 PRO A N 1
ATOM 751 C CA . PRO A 1 99 ? 31.385 9.380 -33.443 1.00 56.75 99 PRO A CA 1
ATOM 752 C C . PRO A 1 99 ? 32.043 8.953 -34.753 1.00 56.75 99 PRO A C 1
ATOM 754 O O . PRO A 1 99 ? 32.601 7.859 -34.846 1.00 56.75 99 PRO A O 1
ATOM 757 N N . GLY A 1 100 ? 32.055 9.849 -35.743 1.00 59.69 100 GLY A N 1
ATOM 758 C CA . GLY A 1 100 ? 33.140 9.842 -36.722 1.00 59.69 100 GLY A CA 1
ATOM 759 C C . GLY A 1 100 ? 34.475 9.890 -35.964 1.00 59.69 100 GLY A C 1
ATOM 760 O O . GLY A 1 100 ? 34.525 10.503 -34.893 1.00 59.69 100 GLY A O 1
ATOM 761 N N . PRO A 1 101 ? 35.520 9.206 -36.462 1.00 54.56 101 PRO A N 1
ATOM 762 C CA . PRO A 1 101 ? 36.742 8.953 -35.710 1.00 54.56 101 PRO A CA 1
ATOM 763 C C . PRO A 1 101 ? 37.285 10.260 -35.146 1.00 54.56 101 PRO A C 1
ATOM 765 O O . PRO A 1 101 ? 37.281 11.283 -35.839 1.00 54.56 101 PRO A O 1
ATOM 768 N N . ALA A 1 102 ? 37.712 10.211 -33.882 1.00 61.97 102 ALA A N 1
ATOM 769 C CA . ALA A 1 102 ? 38.424 11.293 -33.228 1.00 61.97 102 ALA A CA 1
ATOM 770 C C . ALA A 1 102 ? 39.487 11.816 -34.200 1.00 61.97 102 ALA A C 1
ATOM 772 O O . ALA A 1 102 ? 40.429 11.101 -34.541 1.00 61.97 102 ALA A O 1
ATOM 773 N N . ARG A 1 103 ? 39.298 13.044 -34.698 1.00 55.34 103 ARG A N 1
ATOM 774 C CA . ARG A 1 103 ? 40.364 13.782 -35.369 1.00 55.34 103 ARG A CA 1
ATOM 775 C C . ARG A 1 103 ? 41.354 14.186 -34.289 1.00 55.34 103 ARG A C 1
ATOM 777 O O . ARG A 1 103 ? 41.316 15.293 -33.767 1.00 55.34 103 ARG A O 1
ATOM 784 N N . GLU A 1 104 ? 42.174 13.220 -33.910 1.00 67.69 104 GLU A N 1
ATOM 785 C CA . GLU A 1 104 ? 43.513 13.468 -33.417 1.00 67.69 104 GLU A CA 1
ATOM 786 C C . GLU A 1 104 ? 44.319 14.060 -34.594 1.00 67.69 104 GLU A C 1
ATOM 788 O O . GLU A 1 104 ? 44.103 13.673 -35.746 1.00 67.69 104 GLU A O 1
ATOM 793 N N . PHE A 1 105 ? 45.218 14.999 -34.283 1.00 56.78 105 PHE A N 1
ATOM 794 C CA . PHE A 1 105 ? 46.197 15.667 -35.162 1.00 56.78 105 PHE A CA 1
ATOM 795 C C . PHE A 1 105 ? 45.714 16.866 -36.006 1.00 56.78 105 PHE A C 1
ATOM 797 O O . PHE A 1 105 ? 45.241 16.705 -37.132 1.00 56.78 105 PHE A O 1
ATOM 804 N N . ALA A 1 106 ? 45.926 18.083 -35.485 1.00 47.59 106 ALA A N 1
ATOM 805 C CA . ALA A 1 106 ? 46.925 19.052 -35.987 1.00 47.59 106 ALA A CA 1
ATOM 806 C C . ALA A 1 106 ? 46.797 20.401 -35.259 1.00 47.59 106 ALA A C 1
ATOM 808 O O . ALA A 1 106 ? 45.697 20.997 -35.311 1.00 47.59 106 ALA A O 1
#

Nearest PDB structures (foldseek):
  4ne1-assembly1_K  TM=4.831E-01  e=1.852E+00  Homo sapiens

Mean predicted aligned error: 9.91 Å

Radius of gyration: 26.35 Å; Cα contacts (8 Å, |Δi|>4): 27; chains: 1; bounding box: 69×29×65 Å